Protein AF-A0A075FV47-F1 (afdb_monomer_lite)

Sequence (126 aa):
MFSGGSEDKARGKTQAVLLDETRKVLDSSRELVNVFKAVIDNDEKKVNNSIKKIGEAEDEVEGYRRALTRELAEVGSLLMNREDLLKTAYEIEEIAGYTSGVAFRISIVDNKSLKKPAIKKNLKNY

Organism: NCBI:txid1455909

InterPro domains:
  IPR002727 Protein of unknown function DUF47 [PTHR36536] (17-126)
  IPR018445 Putative phosphate transport regulator [PF01865] (17-110)
  IPR038078 PhoU-like domain superfamily [G3DSA:1.20.58.220] (13-126)

Structure (mmCIF, N/CA/C/O backbone):
data_AF-A0A075FV47-F1
#
_entry.id   AF-A0A075FV47-F1
#
loop_
_atom_site.group_PDB
_atom_site.id
_atom_site.type_symbol
_atom_site.label_atom_id
_atom_site.label_alt_id
_atom_site.label_comp_id
_atom_site.label_asym_id
_atom_site.label_entity_id
_atom_site.label_seq_id
_atom_site.pdbx_PDB_ins_code
_atom_site.Cartn_x
_atom_site.Cartn_y
_atom_site.Cartn_z
_atom_site.occupancy
_atom_site.B_iso_or_equiv
_atom_site.auth_seq_id
_atom_site.auth_comp_id
_atom_site.auth_asym_id
_atom_site.auth_atom_id
_atom_site.pdbx_PDB_model_num
ATOM 1 N N . MET A 1 1 ? 18.295 -3.129 -36.524 1.00 47.75 1 MET A N 1
ATOM 2 C CA . MET A 1 1 ? 17.081 -3.514 -35.774 1.00 47.75 1 MET A CA 1
ATOM 3 C C . MET A 1 1 ? 17.519 -4.428 -34.637 1.00 47.75 1 MET A C 1
ATOM 5 O O . MET A 1 1 ? 17.827 -5.581 -34.887 1.00 47.75 1 MET A O 1
ATOM 9 N N . PHE A 1 2 ? 17.686 -3.873 -33.433 1.00 49.81 2 PHE A N 1
ATOM 10 C CA . PHE A 1 2 ? 18.153 -4.579 -32.223 1.00 49.81 2 PHE A CA 1
ATOM 11 C C . PHE A 1 2 ? 17.401 -4.054 -30.977 1.00 49.81 2 PHE A C 1
ATOM 13 O O . PHE A 1 2 ? 17.942 -4.009 -29.879 1.00 49.81 2 PHE A O 1
ATOM 20 N N . SER A 1 3 ? 16.170 -3.560 -31.164 1.00 57.09 3 SER A N 1
ATOM 21 C CA . SER A 1 3 ? 15.397 -2.852 -30.131 1.00 57.09 3 SER A CA 1
ATOM 22 C C . SER A 1 3 ? 14.413 -3.740 -29.364 1.00 57.09 3 SER A C 1
ATOM 24 O O . SER A 1 3 ? 14.138 -3.435 -28.210 1.00 57.09 3 SER A O 1
ATOM 26 N N . GLY A 1 4 ? 13.941 -4.852 -29.946 1.00 61.06 4 GLY A N 1
ATOM 27 C CA . GLY A 1 4 ? 12.907 -5.699 -29.326 1.00 61.06 4 GLY A CA 1
ATOM 28 C C . GLY A 1 4 ? 13.309 -6.254 -27.954 1.00 61.06 4 GLY A C 1
ATOM 29 O O . GLY A 1 4 ? 12.595 -6.065 -26.980 1.00 61.06 4 GLY A O 1
ATOM 30 N N . GLY A 1 5 ? 14.514 -6.823 -27.830 1.00 72.94 5 GLY A N 1
ATOM 31 C CA . GLY A 1 5 ? 14.968 -7.403 -26.557 1.00 72.94 5 GLY A CA 1
ATOM 32 C C . GLY A 1 5 ? 15.210 -6.381 -25.435 1.00 72.94 5 GLY A C 1
ATOM 33 O O . GLY A 1 5 ? 15.070 -6.711 -24.258 1.00 72.94 5 GLY A O 1
ATOM 34 N N . SER A 1 6 ? 15.562 -5.138 -25.778 1.00 79.75 6 SER A N 1
ATOM 35 C CA . SER A 1 6 ? 15.770 -4.066 -24.794 1.00 79.75 6 SER A CA 1
ATOM 36 C C . SER A 1 6 ? 14.445 -3.479 -24.310 1.00 79.75 6 SER A C 1
ATOM 38 O O . SER A 1 6 ? 14.301 -3.196 -23.122 1.00 79.75 6 SER A O 1
ATOM 40 N N . GLU A 1 7 ? 13.473 -3.338 -25.212 1.00 81.50 7 GLU A N 1
ATOM 41 C CA . GLU A 1 7 ? 12.120 -2.893 -24.878 1.00 81.50 7 GLU A CA 1
ATOM 42 C C . GLU A 1 7 ? 11.376 -3.938 -24.034 1.00 81.50 7 GLU A C 1
ATOM 44 O O . GLU A 1 7 ? 10.836 -3.595 -22.982 1.00 81.50 7 GLU A O 1
ATOM 49 N N . ASP A 1 8 ? 11.416 -5.217 -24.421 1.00 85.69 8 ASP A N 1
ATOM 50 C CA . ASP A 1 8 ? 10.765 -6.307 -23.679 1.00 85.69 8 ASP A CA 1
ATOM 51 C C . ASP A 1 8 ? 11.299 -6.421 -22.248 1.00 85.69 8 ASP A C 1
ATOM 53 O O . ASP A 1 8 ? 10.547 -6.614 -21.290 1.00 85.69 8 ASP A O 1
ATOM 57 N N . LYS A 1 9 ? 12.612 -6.232 -22.076 1.00 86.06 9 LYS A N 1
ATOM 58 C CA . LYS A 1 9 ? 13.241 -6.224 -20.755 1.00 86.06 9 LYS A CA 1
ATOM 59 C C . LYS A 1 9 ? 12.764 -5.049 -19.901 1.00 86.06 9 LYS A C 1
ATOM 61 O O . LYS A 1 9 ? 12.515 -5.237 -18.712 1.00 86.06 9 LYS A O 1
ATOM 66 N N . ALA A 1 10 ? 12.640 -3.857 -20.484 1.00 86.06 10 ALA A N 1
ATOM 67 C CA . ALA A 1 10 ? 12.147 -2.680 -19.774 1.00 86.06 10 ALA A CA 1
ATOM 68 C C . ALA A 1 10 ? 10.661 -2.824 -19.397 1.00 86.06 10 ALA A C 1
ATOM 70 O O . ALA A 1 10 ? 10.276 -2.517 -18.268 1.00 86.06 10 ALA A O 1
ATOM 71 N N . ARG A 1 11 ? 9.840 -3.377 -20.302 1.00 87.88 11 ARG A N 1
ATOM 72 C CA . ARG A 1 11 ? 8.435 -3.727 -20.035 1.00 87.88 11 ARG A CA 1
ATOM 73 C C . ARG A 1 11 ? 8.315 -4.713 -18.876 1.00 87.88 11 ARG A C 1
ATOM 75 O O . ARG A 1 1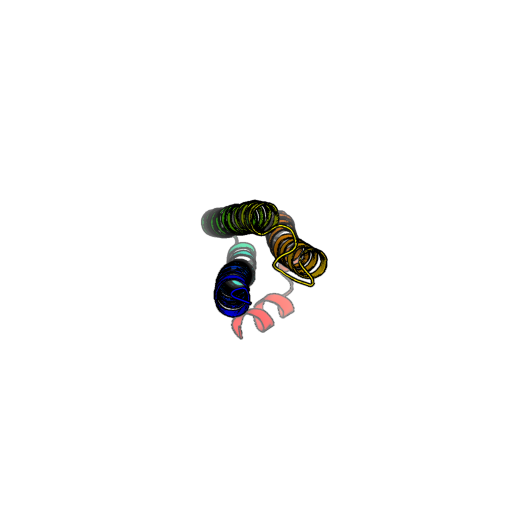1 ? 7.556 -4.462 -17.946 1.00 87.88 11 ARG A O 1
ATOM 82 N N . GLY A 1 12 ? 9.094 -5.797 -18.899 1.00 89.75 12 GLY A N 1
ATOM 83 C CA . GLY A 1 12 ? 9.065 -6.820 -17.852 1.00 89.75 12 GLY A CA 1
ATOM 84 C C . GLY A 1 12 ? 9.447 -6.280 -16.473 1.00 89.75 12 GLY A C 1
ATOM 85 O O . GLY A 1 12 ? 8.791 -6.599 -15.484 1.00 89.75 12 GLY A O 1
ATOM 86 N N . LYS A 1 13 ? 10.464 -5.414 -16.402 1.00 89.00 13 LYS A N 1
ATOM 87 C CA . LYS A 1 13 ? 10.843 -4.746 -15.150 1.00 89.00 13 LYS A CA 1
ATOM 88 C C . LYS A 1 13 ? 9.768 -3.786 -14.648 1.00 89.00 13 LYS A C 1
ATOM 90 O O . LYS A 1 13 ? 9.371 -3.893 -13.494 1.00 89.00 13 LYS A O 1
ATOM 95 N N . THR A 1 14 ? 9.244 -2.923 -15.521 1.00 91.12 14 THR A N 1
ATOM 96 C CA . THR A 1 14 ? 8.155 -1.995 -15.172 1.00 91.12 14 THR A CA 1
ATOM 97 C C . THR A 1 14 ? 6.945 -2.752 -14.621 1.00 91.12 14 THR A C 1
ATOM 99 O O . THR A 1 14 ? 6.402 -2.398 -13.578 1.00 91.12 14 THR A O 1
ATOM 102 N N . GLN A 1 15 ? 6.553 -3.842 -15.284 1.00 91.19 15 GLN A N 1
ATOM 103 C CA . GLN A 1 15 ? 5.448 -4.683 -14.837 1.00 91.19 15 GLN A CA 1
ATOM 104 C C . GLN A 1 15 ? 5.723 -5.334 -13.476 1.00 91.19 15 GLN A C 1
ATOM 106 O O . GLN A 1 15 ? 4.811 -5.432 -12.658 1.00 91.19 15 GLN A O 1
ATOM 111 N N . ALA A 1 16 ? 6.959 -5.772 -13.221 1.00 93.12 16 ALA A N 1
ATOM 112 C CA . ALA A 1 16 ? 7.336 -6.330 -11.927 1.00 93.12 16 ALA A CA 1
ATOM 113 C C . ALA A 1 16 ? 7.205 -5.290 -10.803 1.00 93.12 16 ALA A C 1
ATOM 115 O O . ALA A 1 16 ? 6.623 -5.601 -9.768 1.00 93.12 16 ALA A O 1
ATOM 116 N N . VAL A 1 17 ? 7.654 -4.051 -11.033 1.00 93.88 17 VAL A N 1
ATOM 117 C CA . VAL A 1 17 ? 7.538 -2.964 -10.045 1.00 93.88 17 VAL A CA 1
ATOM 118 C C . VAL A 1 17 ? 6.072 -2.636 -9.748 1.00 93.88 17 VAL A C 1
ATOM 120 O O . VAL A 1 17 ? 5.679 -2.629 -8.586 1.00 93.88 17 VAL A O 1
ATOM 123 N N . LEU A 1 18 ? 5.234 -2.467 -10.779 1.00 94.75 18 LEU A N 1
ATOM 124 C CA . LEU A 1 18 ? 3.794 -2.212 -10.605 1.00 94.75 18 LEU A CA 1
ATOM 125 C C . LEU A 1 18 ? 3.079 -3.350 -9.855 1.00 94.75 18 LEU A C 1
ATOM 127 O O . LEU A 1 18 ? 2.159 -3.119 -9.067 1.00 94.75 18 LEU A O 1
ATOM 131 N N . LEU A 1 19 ? 3.492 -4.597 -10.096 1.00 95.31 19 LEU A N 1
ATOM 132 C CA . LEU A 1 19 ? 2.951 -5.757 -9.393 1.00 95.31 19 LEU A CA 1
ATOM 133 C C . LEU A 1 19 ? 3.331 -5.744 -7.909 1.00 95.31 19 LEU A C 1
ATOM 135 O O . LEU A 1 19 ? 2.488 -6.056 -7.066 1.00 95.31 19 LEU A O 1
ATOM 139 N N . ASP A 1 20 ? 4.574 -5.397 -7.589 1.00 95.44 20 ASP A N 1
ATOM 140 C CA . ASP A 1 20 ? 5.042 -5.317 -6.208 1.00 95.44 20 ASP A CA 1
ATOM 141 C C . ASP A 1 20 ? 4.386 -4.146 -5.456 1.00 95.44 20 ASP A C 1
ATOM 143 O O . ASP A 1 20 ? 3.928 -4.345 -4.328 1.00 95.44 20 ASP A O 1
ATOM 147 N N . GLU A 1 21 ? 4.194 -2.989 -6.105 1.00 95.88 21 GLU A N 1
ATOM 148 C CA . GLU A 1 21 ? 3.366 -1.887 -5.584 1.00 95.88 21 GLU A CA 1
ATOM 149 C C . GLU A 1 21 ? 1.952 -2.363 -5.248 1.00 95.88 21 GLU A C 1
ATOM 151 O O . GLU A 1 21 ? 1.487 -2.227 -4.115 1.00 95.88 21 GLU A O 1
ATOM 156 N N . THR A 1 22 ? 1.283 -2.998 -6.213 1.00 96.94 22 THR A N 1
ATOM 157 C CA . THR A 1 22 ? -0.099 -3.472 -6.049 1.00 96.94 22 THR A CA 1
ATOM 158 C C . THR A 1 22 ? -0.219 -4.481 -4.905 1.00 96.94 22 THR A C 1
ATOM 160 O O . THR A 1 22 ? -1.174 -4.443 -4.126 1.00 96.94 22 THR A O 1
ATOM 163 N N . ARG A 1 23 ? 0.750 -5.396 -4.769 1.00 97.25 23 ARG A N 1
ATOM 164 C CA . ARG A 1 23 ? 0.785 -6.368 -3.664 1.00 97.25 23 ARG A CA 1
ATOM 165 C C . ARG A 1 23 ? 0.929 -5.678 -2.317 1.00 97.25 23 ARG A C 1
ATOM 167 O O . ARG A 1 23 ? 0.207 -6.028 -1.386 1.00 97.25 23 ARG A O 1
ATOM 174 N N . LYS A 1 24 ? 1.811 -4.684 -2.222 1.00 97.00 24 LYS A N 1
ATOM 175 C CA . LYS A 1 24 ? 2.018 -3.946 -0.977 1.00 97.00 24 LYS A CA 1
ATOM 176 C C . LYS A 1 24 ? 0.770 -3.156 -0.573 1.00 97.00 24 LYS A C 1
ATOM 178 O O . LYS A 1 24 ? 0.378 -3.200 0.592 1.00 97.00 24 LYS A O 1
ATOM 183 N N . VAL A 1 25 ? 0.089 -2.533 -1.536 1.00 97.44 25 VAL A N 1
ATOM 184 C CA . VAL A 1 25 ? -1.213 -1.878 -1.321 1.00 97.44 25 VAL A CA 1
ATOM 185 C C . VAL A 1 25 ? -2.283 -2.862 -0.849 1.00 97.44 25 VAL A C 1
ATOM 187 O O . VAL A 1 25 ? -3.081 -2.549 0.035 1.00 97.44 25 VAL A O 1
ATOM 190 N N . LEU A 1 26 ? -2.316 -4.075 -1.403 1.00 96.44 26 LEU A N 1
ATOM 191 C CA . LEU A 1 26 ? -3.247 -5.106 -0.949 1.00 96.44 26 LEU A CA 1
ATOM 192 C C . LEU A 1 26 ? -2.972 -5.520 0.505 1.00 96.44 26 LEU A C 1
ATOM 194 O O . LEU A 1 26 ? -3.913 -5.723 1.275 1.00 96.44 26 LEU A O 1
ATOM 198 N N . ASP A 1 27 ? -1.704 -5.638 0.888 1.00 93.56 27 ASP A N 1
ATOM 199 C CA . ASP A 1 27 ? -1.318 -5.994 2.252 1.00 93.56 27 ASP A CA 1
ATOM 200 C C . ASP A 1 27 ? -1.679 -4.888 3.255 1.00 93.56 27 ASP A C 1
ATOM 202 O O . ASP A 1 27 ? -2.256 -5.186 4.306 1.00 93.56 27 ASP A O 1
ATOM 206 N N . SER A 1 28 ? -1.454 -3.615 2.912 1.00 95.56 28 SER A N 1
ATOM 207 C CA . SER A 1 28 ? -1.886 -2.484 3.747 1.00 95.56 28 SER A CA 1
ATOM 208 C C . SER A 1 28 ? -3.414 -2.413 3.860 1.00 95.56 28 SER A C 1
ATOM 210 O O . SER A 1 28 ? -3.958 -2.255 4.957 1.00 95.56 28 SER A O 1
ATOM 212 N N . 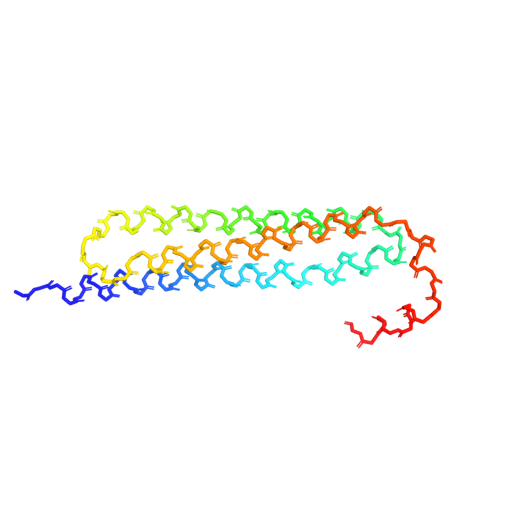SER A 1 29 ? -4.125 -2.641 2.753 1.00 95.25 29 SER A N 1
ATOM 213 C CA . SER A 1 29 ? -5.591 -2.690 2.717 1.00 95.25 29 SER A CA 1
ATOM 214 C C . SER A 1 29 ? -6.154 -3.796 3.611 1.00 95.25 29 SER A C 1
ATOM 216 O O . SER A 1 29 ? -7.175 -3.605 4.271 1.00 95.25 29 SER A O 1
ATOM 218 N N . ARG A 1 30 ? -5.492 -4.958 3.682 1.00 94.88 30 ARG A N 1
ATOM 219 C CA . ARG A 1 30 ? -5.886 -6.056 4.583 1.00 94.88 30 ARG A CA 1
ATOM 220 C C . ARG A 1 30 ? -5.677 -5.702 6.053 1.00 94.88 30 ARG A C 1
ATOM 222 O O . ARG A 1 30 ? -6.499 -6.081 6.887 1.00 94.88 30 ARG A O 1
ATOM 229 N N . GLU A 1 31 ? -4.626 -4.952 6.376 1.00 96.44 31 GLU A N 1
ATOM 230 C CA . GLU A 1 31 ? -4.338 -4.529 7.750 1.00 96.44 31 GLU A CA 1
ATOM 231 C C . GLU A 1 31 ? -5.405 -3.563 8.303 1.00 96.44 31 GLU A C 1
ATOM 233 O O . GLU A 1 31 ? -5.609 -3.516 9.518 1.00 96.44 31 GLU A O 1
ATOM 238 N N . LEU A 1 32 ? -6.188 -2.881 7.451 1.00 95.12 32 LEU A N 1
ATOM 239 C CA . LEU A 1 32 ? -7.348 -2.093 7.901 1.00 95.12 32 LEU A CA 1
ATOM 240 C C . LEU A 1 32 ? -8.329 -2.913 8.741 1.00 95.12 32 LEU A C 1
ATOM 242 O O . LEU A 1 32 ? -8.866 -2.406 9.726 1.00 95.12 32 LEU A O 1
ATOM 246 N N . VAL A 1 33 ? -8.541 -4.189 8.403 1.00 93.00 33 VAL A N 1
ATOM 247 C CA . VAL A 1 33 ? -9.415 -5.083 9.182 1.00 93.00 33 VAL A CA 1
ATOM 248 C C . VAL A 1 33 ? -8.914 -5.204 10.624 1.00 93.00 33 VAL A C 1
ATOM 250 O O . VAL A 1 33 ? -9.717 -5.213 11.560 1.00 93.00 33 VAL A O 1
ATOM 253 N N . ASN A 1 34 ? -7.593 -5.232 10.820 1.00 94.50 34 ASN A N 1
ATOM 254 C CA . ASN A 1 34 ? -6.977 -5.291 12.143 1.00 94.50 34 ASN A CA 1
ATOM 255 C C . ASN A 1 34 ? -7.141 -3.969 12.902 1.00 94.50 34 ASN A C 1
ATOM 257 O O . ASN A 1 34 ? -7.453 -4.007 14.092 1.00 94.50 34 ASN A O 1
ATOM 261 N N . VAL A 1 35 ? -7.047 -2.820 12.219 1.00 94.00 35 VAL A N 1
ATOM 262 C CA . VAL A 1 35 ? -7.357 -1.504 12.812 1.00 94.00 35 VAL A CA 1
ATOM 263 C C . VAL A 1 35 ? -8.796 -1.479 13.326 1.00 94.00 35 VAL A C 1
ATOM 265 O O . VAL A 1 35 ? -9.029 -1.168 14.493 1.00 94.00 35 VAL A O 1
ATOM 268 N N . PHE A 1 36 ? -9.766 -1.873 12.495 1.00 90.88 36 PHE A N 1
ATOM 269 C CA . PHE A 1 36 ? -11.178 -1.913 12.886 1.00 90.88 36 PHE A CA 1
ATOM 270 C C . PHE A 1 36 ? -11.428 -2.825 14.093 1.00 90.88 36 PHE A C 1
ATOM 272 O O . PHE A 1 36 ? -12.097 -2.414 15.046 1.00 90.88 36 PHE A O 1
ATOM 279 N N . LYS A 1 37 ? -10.889 -4.053 14.075 1.00 90.31 37 LYS A N 1
ATOM 280 C CA . LYS A 1 37 ? -11.025 -5.012 15.185 1.00 90.31 37 LYS A CA 1
ATOM 281 C C . LYS A 1 37 ? -10.424 -4.443 16.476 1.00 90.31 37 LYS A C 1
ATOM 283 O O . LYS A 1 37 ? -11.096 -4.426 17.505 1.00 90.31 37 LYS A O 1
ATOM 288 N N . ALA A 1 38 ? -9.212 -3.892 16.402 1.00 91.44 38 ALA A N 1
ATOM 289 C CA . ALA A 1 38 ? -8.523 -3.307 17.549 1.00 91.44 38 ALA A CA 1
ATOM 290 C C . ALA A 1 38 ? -9.266 -2.096 18.138 1.00 91.44 38 ALA A C 1
ATOM 292 O O . ALA A 1 38 ? -9.377 -1.986 19.361 1.00 91.44 38 ALA A O 1
ATOM 293 N N . VAL A 1 39 ? -9.840 -1.229 17.294 1.00 89.75 39 VAL A N 1
ATOM 294 C CA . VAL A 1 39 ? -10.670 -0.108 17.759 1.00 89.75 39 VAL A CA 1
ATOM 295 C C . VAL A 1 39 ? -11.892 -0.623 18.516 1.00 89.75 39 VAL A C 1
ATOM 297 O O . VAL A 1 39 ? -12.136 -0.180 19.632 1.00 89.75 39 VAL A O 1
ATOM 300 N N . ILE A 1 40 ? -12.633 -1.599 17.990 1.00 87.56 40 ILE A N 1
ATOM 301 C CA . ILE A 1 40 ? -13.836 -2.142 18.657 1.00 87.56 40 ILE A CA 1
ATOM 302 C C . ILE A 1 40 ? -13.514 -2.783 20.012 1.00 87.56 40 ILE A C 1
ATOM 304 O O . ILE A 1 40 ? -14.311 -2.693 20.959 1.00 87.56 40 ILE A O 1
ATOM 308 N N . ASP A 1 41 ? -12.343 -3.404 20.105 1.00 88.25 41 ASP A N 1
ATOM 309 C CA . ASP A 1 41 ? -11.837 -4.036 21.319 1.00 88.25 41 ASP A CA 1
ATOM 310 C C . ASP A 1 41 ? -11.215 -3.033 22.308 1.00 88.25 41 ASP A C 1
ATOM 312 O O . ASP A 1 41 ? -10.899 -3.413 23.431 1.00 88.25 41 ASP A O 1
ATOM 316 N N . ASN A 1 42 ? -11.131 -1.743 21.949 1.00 87.69 42 ASN A N 1
ATOM 317 C CA . ASN A 1 42 ? -10.469 -0.685 22.731 1.00 87.69 42 ASN A CA 1
ATOM 318 C C . ASN A 1 42 ? -8.983 -1.011 23.016 1.00 87.69 42 ASN A C 1
ATOM 320 O O . ASN A 1 42 ? -8.458 -0.680 24.077 1.00 87.69 42 ASN A O 1
ATOM 324 N N . ASP A 1 43 ? -8.303 -1.671 22.074 1.00 91.75 43 ASP A N 1
ATOM 325 C CA . ASP A 1 43 ? -6.896 -2.069 22.193 1.00 91.75 43 ASP A CA 1
ATOM 326 C C . ASP A 1 43 ? -5.984 -1.055 21.484 1.00 91.75 43 ASP A C 1
ATOM 328 O O . ASP A 1 43 ? -5.560 -1.249 20.342 1.00 91.75 43 ASP A O 1
ATOM 332 N N . GLU A 1 44 ? -5.680 0.052 22.168 1.00 90.69 44 GLU A N 1
ATOM 333 C CA . GLU A 1 44 ? -4.872 1.158 21.622 1.00 90.69 44 GLU A CA 1
ATOM 334 C C . GLU A 1 44 ? -3.487 0.711 21.132 1.00 90.69 44 GLU A C 1
ATOM 336 O O . GLU A 1 44 ? -2.975 1.219 20.133 1.00 90.69 44 GLU A O 1
ATOM 341 N N . LYS A 1 45 ? -2.874 -0.278 21.797 1.00 95.06 45 LYS A N 1
ATOM 342 C CA . LYS A 1 45 ? -1.566 -0.806 21.386 1.00 95.06 45 LYS A CA 1
ATOM 343 C C . LYS A 1 45 ? -1.658 -1.492 20.029 1.00 95.06 45 LYS A C 1
ATOM 345 O O . LYS A 1 45 ? -0.805 -1.256 19.174 1.00 95.06 45 LYS A O 1
ATOM 350 N N . LYS A 1 46 ? -2.682 -2.324 19.813 1.00 94.94 46 LYS A N 1
ATOM 351 C CA . LYS A 1 46 ? -2.900 -2.960 18.506 1.00 94.94 46 LYS A CA 1
ATOM 352 C C . LYS A 1 46 ? -3.261 -1.945 17.430 1.00 94.94 46 LYS A C 1
ATOM 354 O O . LYS A 1 46 ? -2.731 -2.063 16.333 1.00 94.94 46 LYS A O 1
ATOM 359 N N . VAL A 1 47 ? -4.074 -0.936 17.750 1.00 94.31 47 VAL A N 1
ATOM 360 C CA . VAL A 1 47 ? -4.387 0.158 16.814 1.00 94.31 47 VAL A CA 1
ATOM 361 C C . VAL A 1 47 ? -3.106 0.839 16.330 1.00 94.31 47 VAL A C 1
ATOM 363 O O . VAL A 1 47 ? -2.877 0.919 15.124 1.00 94.3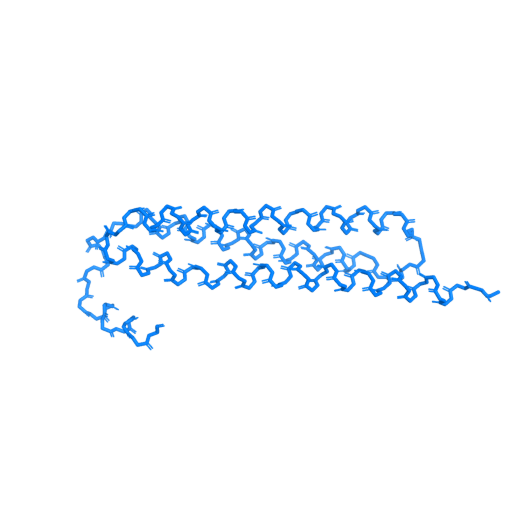1 47 VAL A O 1
ATOM 366 N N . ASN A 1 48 ? -2.235 1.254 17.253 1.00 95.00 48 ASN A N 1
ATOM 367 C CA . ASN A 1 48 ? -0.976 1.920 16.911 1.00 95.00 48 ASN A CA 1
ATOM 368 C C . ASN A 1 48 ? -0.038 1.013 16.101 1.00 95.00 48 ASN A C 1
ATOM 370 O O . ASN A 1 48 ? 0.578 1.467 15.140 1.00 95.00 48 ASN A O 1
ATOM 374 N N . ASN A 1 49 ? 0.039 -0.276 16.446 1.00 96.94 49 ASN A N 1
ATOM 375 C CA . ASN A 1 49 ? 0.844 -1.239 15.694 1.00 96.94 49 ASN A CA 1
ATOM 376 C C . ASN A 1 49 ? 0.327 -1.436 14.261 1.00 96.94 49 ASN A C 1
ATOM 378 O O . ASN A 1 49 ? 1.130 -1.480 13.332 1.00 96.94 49 ASN A O 1
ATOM 382 N N . SER A 1 50 ? -0.989 -1.547 14.068 1.00 97.12 50 SER A N 1
ATOM 383 C CA . SER A 1 50 ? -1.585 -1.707 12.738 1.00 97.12 50 SER A CA 1
ATOM 384 C C . SER A 1 50 ? -1.445 -0.442 11.890 1.00 97.12 50 SER A C 1
ATOM 386 O O . SER A 1 50 ? -1.081 -0.542 10.723 1.00 97.12 50 SER A O 1
ATOM 388 N N . ILE A 1 51 ? -1.634 0.749 12.472 1.00 96.50 51 ILE A N 1
ATOM 389 C CA . ILE A 1 51 ? -1.377 2.020 11.772 1.00 96.50 51 ILE A CA 1
ATOM 390 C C . ILE A 1 51 ? 0.083 2.121 11.343 1.00 96.50 51 ILE A C 1
ATOM 392 O O . ILE A 1 51 ? 0.353 2.493 10.206 1.00 96.50 51 ILE A O 1
ATOM 396 N N . LYS A 1 52 ? 1.022 1.752 12.221 1.00 96.88 52 LYS A N 1
ATOM 397 C CA . LYS A 1 52 ? 2.447 1.767 11.889 1.00 96.88 52 LYS A CA 1
ATOM 398 C C . LYS A 1 52 ? 2.757 0.869 10.688 1.00 96.88 52 LYS A C 1
ATOM 400 O O . LYS A 1 52 ? 3.430 1.320 9.774 1.00 96.88 52 LYS A O 1
ATOM 405 N N . LYS A 1 53 ? 2.229 -0.359 10.658 1.00 97.06 53 LYS A N 1
ATOM 406 C CA . LYS A 1 53 ? 2.408 -1.273 9.515 1.00 97.06 53 LYS A CA 1
ATOM 407 C C . LYS A 1 53 ? 1.839 -0.712 8.213 1.00 97.06 53 LYS A C 1
ATOM 409 O O . LYS A 1 53 ? 2.427 -0.909 7.158 1.00 97.06 53 LYS A O 1
ATOM 414 N N . ILE A 1 54 ? 0.682 -0.052 8.284 1.00 97.94 54 ILE A N 1
ATOM 415 C CA . ILE A 1 54 ? 0.065 0.584 7.115 1.00 97.94 54 ILE A CA 1
ATOM 416 C C . ILE A 1 54 ? 0.947 1.733 6.610 1.00 97.94 54 ILE A C 1
ATOM 418 O O . ILE A 1 54 ? 1.193 1.799 5.412 1.00 97.94 54 ILE A O 1
ATOM 422 N N . GLY A 1 55 ? 1.481 2.565 7.511 1.00 96.81 55 GLY A N 1
ATOM 423 C CA . GLY A 1 55 ? 2.424 3.629 7.152 1.00 96.81 55 GLY A CA 1
ATOM 424 C C . GLY A 1 55 ? 3.727 3.097 6.547 1.00 96.81 55 GLY A C 1
ATOM 425 O O . GLY A 1 55 ? 4.155 3.579 5.509 1.00 96.81 55 GLY A O 1
ATOM 426 N N . GLU A 1 56 ? 4.314 2.042 7.122 1.00 97.06 56 GLU A N 1
ATOM 427 C CA . GLU A 1 56 ? 5.500 1.381 6.548 1.00 97.06 56 GLU A CA 1
ATOM 428 C C . GLU A 1 56 ? 5.219 0.841 5.135 1.00 97.06 56 GLU A C 1
ATOM 430 O O . GLU A 1 56 ? 6.057 0.951 4.243 1.00 97.06 56 GLU A O 1
ATOM 435 N N . ALA A 1 57 ? 4.023 0.291 4.904 1.00 96.88 57 ALA A N 1
ATOM 436 C CA . ALA A 1 57 ? 3.624 -0.174 3.583 1.00 96.88 57 ALA A CA 1
ATOM 437 C C . ALA A 1 57 ? 3.413 0.975 2.581 1.00 96.88 57 ALA A C 1
ATOM 439 O O . ALA A 1 57 ? 3.762 0.819 1.413 1.00 96.88 57 ALA A O 1
ATOM 440 N N . GLU A 1 58 ? 2.869 2.113 3.016 1.00 96.94 58 GLU A N 1
ATOM 441 C CA . GLU A 1 58 ? 2.754 3.329 2.200 1.00 96.94 58 GLU A CA 1
ATOM 442 C C . GLU A 1 58 ? 4.135 3.869 1.799 1.00 96.94 58 GLU A C 1
ATOM 444 O O . GLU A 1 58 ? 4.361 4.125 0.616 1.00 96.94 58 GLU A O 1
ATOM 449 N N . ASP A 1 59 ? 5.084 3.936 2.739 1.00 97.00 59 ASP A N 1
ATOM 450 C CA . ASP A 1 59 ? 6.469 4.349 2.470 1.00 97.00 59 ASP A CA 1
ATOM 451 C C . ASP A 1 59 ? 7.148 3.430 1.434 1.00 97.00 59 ASP A C 1
ATOM 453 O O . ASP A 1 59 ? 7.887 3.887 0.554 1.00 97.00 59 ASP A O 1
ATOM 457 N N . GLU A 1 60 ? 6.896 2.118 1.506 1.00 97.19 60 GLU A N 1
ATOM 458 C CA . GLU A 1 60 ? 7.397 1.153 0.520 1.00 97.19 60 GLU A CA 1
ATOM 459 C C . GLU A 1 60 ? 6.779 1.366 -0.872 1.00 97.19 60 GLU A C 1
ATOM 461 O O . GLU A 1 60 ? 7.507 1.329 -1.868 1.00 97.19 60 GLU A O 1
ATOM 466 N N . VAL A 1 61 ? 5.469 1.632 -0.954 1.00 97.56 61 VAL A N 1
ATOM 467 C CA . VAL A 1 61 ? 4.778 1.952 -2.219 1.00 97.56 61 VAL A CA 1
ATOM 468 C C . VAL A 1 61 ? 5.340 3.228 -2.839 1.00 97.56 61 VAL A C 1
ATOM 470 O O . VAL A 1 61 ? 5.680 3.232 -4.024 1.00 97.56 61 VAL A O 1
ATOM 473 N N . GLU A 1 62 ? 5.547 4.280 -2.043 1.00 96.31 62 GLU A N 1
ATOM 474 C CA . GLU A 1 62 ? 6.222 5.491 -2.513 1.00 96.31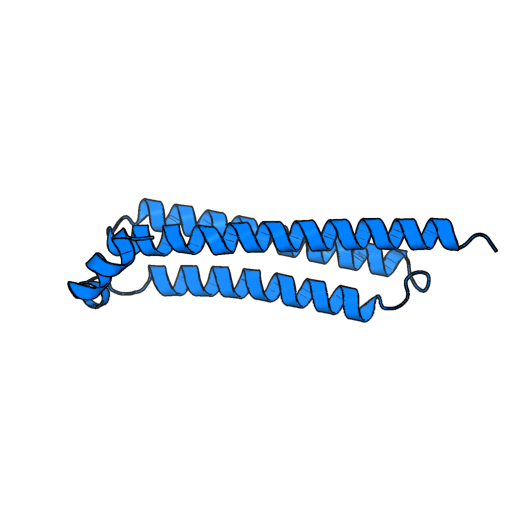 62 GLU A CA 1
ATOM 475 C C . GLU A 1 62 ? 7.645 5.175 -3.023 1.00 96.31 62 GLU A C 1
ATOM 477 O O . GLU A 1 62 ? 8.102 5.714 -4.041 1.00 96.31 62 GLU A O 1
ATOM 482 N N . GLY A 1 63 ? 8.358 4.277 -2.338 1.00 96.44 63 GLY A N 1
ATOM 483 C CA . GLY A 1 63 ? 9.678 3.795 -2.736 1.00 96.44 63 GLY A CA 1
ATOM 484 C C . GLY A 1 63 ? 9.691 3.161 -4.130 1.00 96.44 63 GLY A C 1
ATOM 485 O O . GLY A 1 63 ? 10.541 3.519 -4.958 1.00 96.44 63 GLY A O 1
ATOM 486 N N . TYR A 1 64 ? 8.743 2.267 -4.410 1.00 95.94 64 TYR A N 1
ATOM 487 C CA . TYR A 1 64 ? 8.578 1.657 -5.729 1.00 95.94 64 TYR A CA 1
ATOM 488 C C . TYR A 1 64 ? 8.210 2.690 -6.799 1.00 95.94 64 TYR A C 1
ATOM 490 O O . TYR A 1 64 ? 8.875 2.740 -7.837 1.00 95.94 64 TYR A O 1
ATOM 498 N N . ARG A 1 65 ? 7.284 3.610 -6.503 1.00 95.25 65 ARG A N 1
ATOM 499 C CA . ARG A 1 65 ? 6.850 4.665 -7.434 1.00 95.25 65 ARG A CA 1
ATOM 500 C C . ARG A 1 65 ? 8.016 5.567 -7.839 1.00 95.25 65 ARG A C 1
ATOM 502 O O . ARG A 1 65 ? 8.204 5.899 -9.017 1.00 95.25 65 ARG A O 1
ATOM 509 N N . AR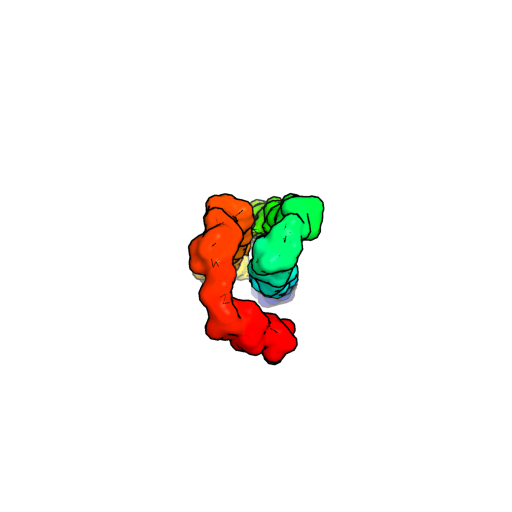G A 1 66 ? 8.887 5.913 -6.882 1.00 95.25 66 ARG A N 1
ATOM 510 C CA . ARG A 1 66 ? 10.144 6.645 -7.138 1.00 95.25 66 ARG A CA 1
ATOM 511 C C . ARG A 1 66 ? 11.137 5.826 -7.969 1.00 95.25 66 ARG A C 1
ATOM 513 O O . ARG A 1 66 ? 11.846 6.400 -8.797 1.00 95.25 66 ARG A O 1
ATOM 520 N N . ALA A 1 67 ? 11.227 4.515 -7.747 1.00 92.00 67 ALA A N 1
ATOM 521 C CA . ALA A 1 67 ? 12.082 3.631 -8.537 1.00 92.00 67 ALA A CA 1
ATOM 522 C C . ALA A 1 67 ? 11.595 3.529 -9.989 1.00 92.00 67 ALA A C 1
ATOM 524 O O . ALA A 1 67 ? 12.397 3.733 -10.901 1.00 92.00 67 ALA A O 1
ATOM 525 N N . LEU A 1 68 ? 10.290 3.341 -10.198 1.00 92.50 68 LEU A N 1
ATOM 526 C CA . LEU A 1 68 ? 9.681 3.303 -11.522 1.00 92.50 68 LEU A CA 1
ATOM 527 C C . LEU A 1 68 ? 9.870 4.624 -12.273 1.00 92.50 68 LEU A C 1
ATOM 529 O O . LEU A 1 68 ? 10.224 4.624 -13.449 1.00 92.50 68 LEU A O 1
ATOM 533 N N . THR A 1 69 ? 9.705 5.759 -11.588 1.00 92.25 69 THR A N 1
ATOM 534 C CA . THR A 1 69 ? 9.928 7.086 -12.187 1.00 92.25 69 THR A CA 1
ATOM 535 C C . THR A 1 69 ? 11.348 7.231 -12.736 1.00 92.25 69 THR A C 1
ATOM 537 O O . THR A 1 69 ? 11.535 7.742 -13.841 1.00 92.25 69 THR A O 1
ATOM 540 N N . ARG A 1 70 ? 12.356 6.754 -11.992 1.00 90.81 70 ARG A N 1
ATOM 541 C CA . ARG A 1 70 ? 13.753 6.762 -12.454 1.00 90.81 70 ARG A CA 1
ATOM 542 C C . ARG A 1 70 ? 13.961 5.822 -13.636 1.00 90.81 70 ARG A C 1
ATOM 544 O O . ARG A 1 70 ? 14.556 6.231 -14.626 1.00 90.81 70 ARG A O 1
ATOM 551 N N . GLU A 1 71 ? 13.431 4.604 -13.564 1.00 86.88 71 GLU A N 1
ATOM 552 C CA . GLU A 1 71 ? 13.560 3.626 -14.647 1.00 86.88 71 GLU A CA 1
ATOM 553 C C . GLU A 1 71 ? 12.937 4.139 -15.955 1.00 86.88 71 GLU A C 1
ATOM 555 O O . GLU A 1 71 ? 13.573 4.108 -17.008 1.00 86.88 71 GLU A O 1
ATOM 560 N N . LEU A 1 72 ? 11.727 4.696 -15.897 1.00 88.19 72 LEU A N 1
ATOM 561 C CA . LEU A 1 72 ? 11.058 5.248 -17.076 1.00 88.19 72 LEU A CA 1
ATOM 562 C C . LEU A 1 72 ? 11.767 6.496 -17.629 1.00 88.19 72 LEU A C 1
ATOM 564 O O . LEU A 1 72 ? 11.711 6.742 -18.837 1.00 88.19 72 LEU A O 1
ATOM 568 N N . ALA A 1 73 ? 12.470 7.258 -16.784 1.00 87.31 73 ALA A N 1
ATOM 569 C CA . ALA A 1 73 ? 13.328 8.354 -17.232 1.00 87.31 73 ALA A CA 1
ATOM 570 C C . ALA A 1 73 ? 14.580 7.847 -17.974 1.00 87.31 73 ALA A C 1
ATOM 572 O O . ALA A 1 73 ? 14.946 8.420 -19.000 1.00 87.31 73 ALA A O 1
ATOM 573 N N . GLU A 1 74 ? 15.200 6.760 -17.503 1.00 85.19 74 GLU A N 1
ATOM 574 C CA . GLU A 1 74 ? 16.385 6.145 -18.124 1.00 85.19 74 GLU A CA 1
ATOM 575 C C . GLU A 1 74 ? 16.072 5.473 -19.468 1.00 85.19 74 GLU A C 1
ATOM 577 O O . GLU A 1 74 ? 16.862 5.554 -20.409 1.00 85.19 74 GLU A O 1
ATOM 582 N N . VAL A 1 75 ? 14.907 4.826 -19.583 1.00 82.12 75 VAL A N 1
ATOM 583 C CA . VAL A 1 75 ? 14.494 4.107 -20.801 1.00 82.12 75 VAL A CA 1
ATOM 584 C C . VAL A 1 75 ? 14.039 5.074 -21.915 1.00 82.12 75 VAL A C 1
ATOM 586 O O . VAL A 1 75 ? 14.044 4.728 -23.097 1.00 82.12 75 VAL A O 1
ATOM 589 N N . GLY A 1 76 ? 13.712 6.329 -21.591 1.00 75.44 76 GLY A N 1
ATOM 590 C CA . GLY A 1 76 ? 13.491 7.384 -22.584 1.00 75.44 76 GLY A CA 1
ATOM 591 C C . GLY A 1 76 ? 12.310 7.107 -23.525 1.00 75.44 76 GLY A C 1
ATOM 592 O O . GLY A 1 76 ? 11.167 7.027 -23.079 1.00 75.44 76 GLY A O 1
ATOM 593 N N . SER A 1 77 ? 12.572 7.027 -24.836 1.00 77.00 77 SER A N 1
ATOM 594 C CA . SER A 1 77 ? 11.569 6.756 -25.883 1.00 77.00 77 SER A CA 1
ATOM 595 C C . SER A 1 77 ? 11.434 5.274 -26.258 1.00 77.00 77 SER A C 1
ATOM 597 O O . SER A 1 77 ? 10.624 4.948 -27.123 1.00 77.00 77 SER A O 1
ATOM 599 N N . LEU A 1 78 ? 12.208 4.375 -25.632 1.00 78.81 78 LEU A N 1
ATOM 600 C CA . LEU A 1 78 ? 12.164 2.933 -25.918 1.00 78.81 78 LEU A CA 1
ATOM 601 C C . LEU A 1 78 ? 10.836 2.285 -25.501 1.00 78.81 78 LEU A C 1
ATOM 603 O O . LEU A 1 78 ? 10.441 1.291 -26.094 1.00 78.81 78 LEU A O 1
ATOM 607 N N . LEU A 1 79 ? 10.160 2.826 -24.486 1.00 80.56 79 LEU A N 1
ATOM 608 C CA . LEU A 1 79 ? 8.918 2.280 -23.941 1.00 80.56 79 LEU A CA 1
ATOM 609 C C . LEU A 1 79 ? 7.736 3.138 -24.405 1.00 80.56 79 LEU A C 1
ATOM 611 O O . LEU A 1 79 ? 7.513 4.244 -23.903 1.00 80.56 79 LEU A O 1
ATOM 615 N N . MET A 1 80 ? 6.965 2.629 -25.370 1.00 70.75 80 MET A N 1
ATOM 616 C CA . MET A 1 80 ? 5.692 3.256 -25.731 1.00 70.75 80 MET A CA 1
ATOM 617 C C . MET A 1 80 ? 4.724 3.153 -24.540 1.00 70.75 80 MET A C 1
ATOM 619 O O . MET A 1 80 ? 4.643 2.104 -23.904 1.00 70.75 80 MET A O 1
ATOM 623 N N . ASN A 1 81 ? 4.007 4.242 -24.239 1.00 83.12 81 ASN A N 1
ATOM 624 C CA . ASN A 1 81 ? 3.049 4.386 -23.124 1.00 83.12 81 ASN A CA 1
ATOM 625 C C . ASN A 1 81 ? 3.653 4.614 -21.722 1.00 83.12 81 ASN A C 1
ATOM 627 O O . ASN A 1 81 ? 2.985 4.380 -20.717 1.00 83.12 81 ASN A O 1
ATOM 631 N N . ARG A 1 82 ? 4.889 5.124 -21.614 1.00 87.06 82 ARG A N 1
ATOM 632 C CA . ARG A 1 82 ? 5.502 5.477 -20.311 1.00 87.06 82 ARG A CA 1
ATOM 633 C C . ARG A 1 82 ? 4.623 6.374 -19.427 1.00 87.06 82 ARG A C 1
ATOM 635 O O . ARG A 1 82 ? 4.668 6.266 -18.210 1.00 87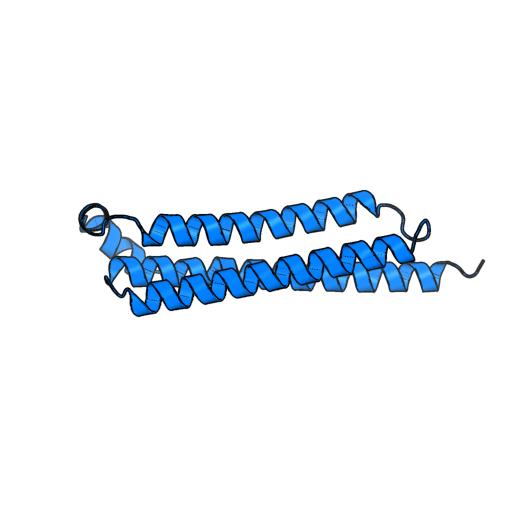.06 82 ARG A O 1
ATOM 642 N N . GLU A 1 83 ? 3.853 7.272 -20.040 1.00 89.31 83 GLU A N 1
ATOM 643 C CA . GLU A 1 83 ? 2.993 8.207 -19.314 1.00 89.31 83 GLU A CA 1
ATOM 644 C C . GLU A 1 83 ? 1.838 7.474 -18.634 1.00 89.31 83 GLU A C 1
ATOM 646 O O . GLU A 1 83 ? 1.556 7.732 -17.469 1.00 89.31 83 GLU A O 1
ATOM 651 N N . ASP A 1 84 ? 1.225 6.514 -19.324 1.00 91.50 84 ASP A N 1
ATOM 652 C CA . ASP A 1 84 ? 0.141 5.708 -18.763 1.00 91.50 84 ASP A CA 1
ATOM 653 C C . ASP A 1 84 ? 0.658 4.771 -17.665 1.00 91.50 84 ASP A C 1
ATOM 655 O O . ASP A 1 84 ? -0.007 4.575 -16.651 1.00 91.50 84 ASP A O 1
ATOM 659 N N . LEU A 1 85 ? 1.882 4.250 -17.815 1.00 91.56 85 LEU A N 1
ATOM 660 C CA . LEU A 1 85 ? 2.545 3.452 -16.777 1.00 91.56 85 LEU A CA 1
ATOM 661 C C . LEU A 1 85 ? 2.842 4.285 -15.524 1.00 91.56 85 LEU A C 1
ATOM 663 O O . LEU A 1 85 ? 2.587 3.823 -14.415 1.00 91.56 85 LEU A O 1
ATOM 667 N N . LEU A 1 86 ? 3.320 5.525 -15.693 1.00 92.44 86 LEU A N 1
ATOM 668 C CA . LEU A 1 86 ? 3.489 6.455 -14.575 1.00 92.44 86 LEU A CA 1
ATOM 669 C C . LEU A 1 86 ? 2.150 6.757 -13.906 1.00 92.44 86 LEU A C 1
ATOM 671 O O . LEU A 1 86 ? 2.056 6.626 -12.691 1.00 92.44 86 LEU A O 1
ATOM 675 N N . LYS A 1 87 ? 1.114 7.118 -14.678 1.00 94.38 87 LYS A N 1
ATOM 676 C CA . LYS A 1 87 ? -0.236 7.373 -14.143 1.00 94.38 87 LYS A CA 1
ATOM 677 C C . LYS A 1 87 ? -0.748 6.189 -13.327 1.00 94.38 87 LYS A C 1
ATOM 679 O O . LYS A 1 87 ? -1.226 6.394 -12.222 1.00 94.38 87 LYS A O 1
ATOM 684 N N . THR A 1 88 ? -0.554 4.969 -13.825 1.00 94.94 88 THR A N 1
ATOM 685 C CA . THR A 1 88 ? -0.935 3.742 -13.111 1.00 94.94 88 THR A CA 1
ATOM 686 C C . THR A 1 88 ? -0.239 3.639 -11.749 1.00 94.94 88 THR A C 1
ATOM 688 O O . THR A 1 88 ? -0.896 3.361 -10.754 1.00 94.94 88 THR A O 1
ATOM 691 N N . ALA A 1 89 ? 1.071 3.899 -11.671 1.00 95.12 89 ALA A N 1
ATOM 692 C CA . ALA A 1 89 ? 1.797 3.874 -10.396 1.00 95.12 89 ALA A CA 1
ATOM 693 C C . ALA A 1 89 ? 1.312 4.953 -9.415 1.00 95.12 89 ALA A C 1
ATOM 695 O O . ALA A 1 89 ? 1.175 4.691 -8.222 1.00 95.12 89 ALA A O 1
ATOM 696 N N . TYR A 1 90 ? 1.000 6.156 -9.911 1.00 95.88 90 TYR A N 1
ATOM 697 C CA . TYR A 1 90 ? 0.405 7.208 -9.080 1.00 95.88 90 TYR A CA 1
ATOM 698 C C . TYR A 1 90 ? -0.975 6.804 -8.543 1.00 95.88 90 TYR A C 1
ATOM 700 O O . TYR A 1 90 ? -1.242 7.007 -7.364 1.00 95.88 90 TYR A O 1
ATOM 708 N N . GLU A 1 91 ? -1.830 6.188 -9.363 1.00 97.31 91 GLU A N 1
ATOM 709 C CA . GLU A 1 91 ? -3.135 5.687 -8.909 1.00 97.31 91 GLU A CA 1
ATOM 710 C C . GLU A 1 91 ? -2.987 4.587 -7.844 1.00 97.31 91 GLU A C 1
ATOM 712 O O . GLU A 1 91 ? -3.727 4.577 -6.860 1.00 97.31 91 GLU A O 1
ATOM 717 N N . ILE A 1 92 ? -2.014 3.679 -7.993 1.00 96.75 92 ILE A N 1
ATOM 718 C CA . ILE A 1 92 ? -1.732 2.643 -6.987 1.00 96.75 92 ILE A CA 1
ATOM 719 C C . ILE A 1 92 ? -1.287 3.283 -5.665 1.00 96.75 92 ILE A C 1
ATOM 721 O O . ILE A 1 92 ? -1.779 2.910 -4.597 1.00 96.75 92 ILE A O 1
ATOM 725 N N . GLU A 1 93 ? -0.401 4.274 -5.722 1.00 96.25 93 GLU A N 1
ATOM 726 C CA . GLU A 1 93 ? 0.031 5.026 -4.546 1.00 96.25 93 GLU A CA 1
ATOM 727 C C . GLU A 1 93 ? -1.122 5.763 -3.853 1.00 96.25 93 GLU A C 1
ATOM 729 O O . GLU A 1 93 ? -1.217 5.732 -2.624 1.00 96.25 93 GLU A O 1
ATOM 734 N N . GLU A 1 94 ? -2.036 6.379 -4.605 1.00 97.56 94 GLU A N 1
ATOM 735 C CA . GLU A 1 94 ? -3.204 7.037 -4.014 1.00 97.56 94 GLU A CA 1
ATOM 736 C C . GLU A 1 94 ? -4.056 6.057 -3.194 1.00 97.56 94 GLU A C 1
ATOM 738 O O . GLU A 1 94 ? -4.558 6.422 -2.128 1.00 97.56 94 GLU A O 1
ATOM 743 N N . ILE A 1 95 ? -4.167 4.789 -3.611 1.00 97.38 95 ILE A N 1
ATOM 744 C CA . ILE A 1 95 ? -4.850 3.754 -2.819 1.00 97.38 95 ILE A CA 1
ATOM 745 C C . ILE A 1 95 ? -4.120 3.510 -1.487 1.00 97.38 95 ILE A C 1
ATOM 747 O O . ILE A 1 95 ? -4.782 3.351 -0.453 1.00 97.38 95 ILE A O 1
ATOM 751 N N . ALA A 1 96 ? -2.782 3.515 -1.470 1.00 96.94 96 ALA A N 1
ATOM 752 C CA . ALA A 1 96 ? -2.005 3.421 -0.230 1.00 96.94 96 ALA A CA 1
ATOM 753 C C . ALA A 1 96 ? -2.307 4.607 0.702 1.00 96.94 96 ALA A C 1
ATOM 755 O O . ALA A 1 96 ? -2.671 4.401 1.862 1.00 96.94 96 ALA A O 1
ATOM 756 N N . GLY A 1 97 ? -2.282 5.831 0.170 1.00 96.88 97 GLY A N 1
ATOM 757 C CA . GLY A 1 97 ? -2.597 7.041 0.933 1.00 96.88 97 GLY A CA 1
ATOM 758 C C . GLY A 1 97 ? -4.036 7.063 1.459 1.00 96.88 97 GLY A C 1
ATOM 759 O O . GLY A 1 97 ? -4.290 7.421 2.616 1.00 96.88 97 GLY A O 1
ATOM 760 N N . TYR A 1 98 ? -5.008 6.605 0.663 1.00 97.75 98 TYR A N 1
ATOM 761 C CA . TYR A 1 98 ? -6.382 6.429 1.134 1.00 97.75 98 TYR A CA 1
ATOM 762 C C . TYR A 1 98 ? -6.477 5.388 2.247 1.00 97.75 98 TYR A C 1
ATOM 764 O O . TYR A 1 98 ? -7.200 5.618 3.219 1.00 97.75 98 TYR A O 1
ATOM 772 N N . THR A 1 99 ? -5.734 4.286 2.146 1.00 97.31 99 THR A N 1
ATOM 773 C CA . THR A 1 99 ? -5.669 3.245 3.180 1.00 97.31 99 THR A CA 1
ATOM 774 C C . THR A 1 99 ? -5.159 3.827 4.498 1.00 97.31 99 THR A C 1
ATOM 776 O O . THR A 1 99 ? -5.847 3.723 5.517 1.00 97.31 99 THR A O 1
ATOM 779 N N . SER A 1 100 ? -4.027 4.530 4.485 1.00 96.44 100 SER A N 1
ATOM 780 C CA . SER A 1 100 ? -3.476 5.209 5.665 1.00 96.44 100 SER A CA 1
ATOM 781 C C . SER A 1 100 ? -4.431 6.249 6.244 1.00 96.44 100 SER A C 1
ATOM 783 O O . SER A 1 100 ? -4.695 6.269 7.451 1.00 96.44 100 SER A O 1
ATOM 785 N N . GLY A 1 101 ? -5.036 7.076 5.388 1.00 96.50 101 GLY A N 1
ATOM 786 C CA . GLY A 1 101 ? -6.007 8.082 5.809 1.00 96.50 101 GLY A CA 1
ATOM 787 C C . GLY A 1 101 ? -7.262 7.476 6.444 1.00 96.50 101 GLY A C 1
ATOM 788 O O . GLY A 1 101 ? -7.799 8.021 7.412 1.00 96.50 101 GLY A O 1
ATOM 789 N N . VAL A 1 102 ? -7.741 6.342 5.926 1.00 96.12 102 VAL A N 1
ATOM 790 C CA . VAL A 1 102 ? -8.856 5.589 6.514 1.00 96.12 102 VAL A CA 1
ATOM 791 C C . VAL A 1 102 ? -8.448 5.007 7.868 1.00 96.12 102 VAL A C 1
ATOM 793 O O . VAL A 1 102 ? -9.174 5.221 8.840 1.00 96.12 102 VAL A O 1
ATOM 796 N N . ALA A 1 103 ? -7.282 4.361 7.966 1.00 95.75 103 ALA A N 1
ATOM 797 C CA . ALA A 1 103 ? -6.763 3.795 9.214 1.00 95.75 103 ALA A CA 1
ATOM 798 C C . ALA A 1 103 ? -6.682 4.843 10.335 1.00 95.75 103 ALA A C 1
ATOM 800 O O . ALA A 1 103 ? -7.182 4.619 11.439 1.00 95.75 103 ALA A O 1
ATOM 801 N N . PHE A 1 104 ? -6.120 6.014 10.024 1.00 94.25 104 PHE A N 1
ATOM 802 C CA . PHE A 1 104 ? -6.018 7.132 10.957 1.00 94.25 104 PHE A CA 1
ATOM 803 C C . PHE A 1 104 ? -7.389 7.670 11.381 1.00 94.25 104 PHE A C 1
ATOM 805 O O . PHE A 1 104 ? -7.639 7.892 12.561 1.00 94.25 104 PHE A O 1
ATOM 812 N N . ARG A 1 105 ? -8.319 7.868 10.438 1.00 93.38 105 ARG A N 1
ATOM 813 C CA . ARG A 1 105 ? -9.658 8.363 10.790 1.00 93.38 105 ARG A CA 1
ATOM 814 C C . ARG A 1 105 ? -10.411 7.387 11.686 1.00 93.38 105 ARG A C 1
ATOM 816 O O . ARG A 1 105 ? -11.123 7.838 12.574 1.00 93.38 105 ARG A O 1
ATOM 823 N N . ILE A 1 106 ? -10.256 6.079 11.476 1.00 90.19 106 ILE A N 1
ATOM 824 C CA . ILE A 1 106 ? -10.901 5.050 12.302 1.00 90.19 106 ILE A CA 1
ATOM 825 C C . ILE A 1 106 ? -10.336 5.041 13.723 1.00 90.19 106 ILE A C 1
ATOM 827 O O . ILE A 1 106 ? -11.111 4.895 14.668 1.00 90.19 106 ILE A O 1
ATOM 831 N N . SER A 1 107 ? -9.023 5.216 13.901 1.00 89.44 107 SER A N 1
ATOM 832 C CA . SER A 1 107 ? -8.408 5.161 15.235 1.00 89.44 107 SER A CA 1
ATOM 833 C C . SER A 1 107 ? -8.845 6.279 16.171 1.00 89.44 107 SER A C 1
ATOM 835 O O . SER A 1 107 ? -8.822 6.087 17.384 1.00 89.44 107 SER A O 1
ATOM 837 N N . ILE A 1 108 ? -9.277 7.418 15.627 1.00 88.56 108 ILE A N 1
ATOM 838 C CA . ILE A 1 108 ? -9.754 8.564 16.411 1.00 88.56 108 ILE A CA 1
ATOM 839 C C . ILE A 1 108 ? -11.278 8.570 16.626 1.00 88.56 108 ILE A C 1
ATOM 841 O O . ILE A 1 108 ? -11.799 9.481 17.270 1.00 88.56 108 ILE A O 1
ATOM 845 N N . VAL A 1 109 ? -12.019 7.586 16.096 1.00 83.69 109 VAL A N 1
ATOM 846 C CA . VAL A 1 109 ? -13.471 7.485 16.321 1.00 83.69 109 VAL A CA 1
ATOM 847 C C . VAL A 1 109 ? -13.750 7.138 17.784 1.00 83.69 109 VAL A C 1
ATOM 849 O O . VAL A 1 109 ? -13.255 6.137 18.300 1.00 83.69 109 VAL A O 1
ATOM 852 N N . ASP A 1 110 ? -14.619 7.915 18.445 1.00 71.31 110 ASP A N 1
ATOM 853 C CA . ASP A 1 110 ? -15.061 7.604 19.808 1.00 71.31 110 ASP A CA 1
ATOM 854 C C . ASP A 1 110 ? -15.766 6.240 19.846 1.00 71.31 110 ASP A C 1
ATOM 856 O O . ASP A 1 110 ? -16.817 6.020 19.232 1.00 71.31 110 ASP A O 1
ATOM 860 N N . ASN A 1 111 ? -15.209 5.335 20.645 1.00 64.62 111 ASN A N 1
ATOM 861 C CA . ASN A 1 111 ? -15.724 3.994 20.859 1.00 64.62 111 ASN A CA 1
ATOM 862 C C . ASN A 1 111 ? -17.178 3.968 21.346 1.00 64.62 111 ASN A C 1
ATOM 864 O O . ASN A 1 111 ? -17.913 3.023 21.055 1.00 64.62 111 ASN A O 1
ATOM 868 N N . LYS A 1 112 ? -17.640 5.001 22.067 1.00 63.94 112 LYS A N 1
ATOM 869 C CA . LYS A 1 112 ? -19.049 5.116 22.487 1.00 63.94 112 LYS A CA 1
ATOM 870 C C . LYS A 1 112 ? -20.001 5.164 21.289 1.00 63.94 112 LYS A C 1
ATOM 872 O O . LYS A 1 112 ? -21.086 4.590 21.366 1.00 63.94 112 LYS A O 1
ATOM 877 N N . SER A 1 113 ? -19.564 5.744 20.173 1.00 63.59 113 SER A N 1
ATOM 878 C CA . SER A 1 113 ? -20.317 5.811 18.914 1.00 63.59 113 SER A CA 1
ATOM 879 C C . SER A 1 113 ? -20.409 4.453 18.204 1.00 63.59 113 SER A C 1
ATOM 881 O O . SER A 1 113 ? -21.360 4.202 17.465 1.00 63.59 113 SER A O 1
ATOM 883 N N . LEU A 1 114 ? -19.464 3.542 18.468 1.00 62.44 114 LEU A N 1
ATOM 884 C CA . LEU A 1 114 ? -19.378 2.209 17.855 1.00 62.44 114 LEU A CA 1
ATOM 885 C C . LEU A 1 114 ? -20.111 1.112 18.653 1.00 62.44 114 LEU A C 1
ATOM 887 O O . LEU A 1 114 ? -20.353 0.019 18.140 1.00 62.44 114 LEU A O 1
ATOM 891 N N . LYS A 1 115 ? -20.528 1.389 19.898 1.00 57.66 115 LYS A N 1
ATOM 892 C CA . LYS A 1 115 ? -21.142 0.421 20.835 1.00 57.66 115 LYS A CA 1
ATOM 893 C C . LYS A 1 115 ? -22.583 -0.017 20.511 1.00 57.66 115 LYS A C 1
ATOM 895 O O . LYS A 1 115 ? -23.226 -0.632 21.362 1.00 57.66 115 LYS A O 1
ATOM 900 N N . LYS A 1 116 ? -23.114 0.206 19.301 1.00 57.31 116 LYS A N 1
ATOM 901 C CA . LYS A 1 116 ? -24.415 -0.384 18.931 1.00 57.31 116 LYS A CA 1
ATOM 902 C C . LYS A 1 116 ? -24.286 -1.921 18.848 1.00 57.31 116 LYS A C 1
ATOM 904 O O . LYS A 1 116 ? -23.436 -2.404 18.098 1.00 57.31 116 LYS A O 1
ATOM 909 N N . PRO A 1 117 ? -25.141 -2.708 19.538 1.00 58.47 117 PRO A N 1
ATOM 910 C CA . PRO A 1 117 ? -25.070 -4.179 19.555 1.00 58.47 117 PRO A CA 1
ATOM 911 C C . PRO A 1 117 ? -25.057 -4.825 18.160 1.00 58.47 117 PRO A C 1
ATOM 913 O O . PRO A 1 117 ? -24.456 -5.880 17.965 1.00 58.47 117 PRO A O 1
ATOM 916 N N . ALA A 1 118 ? -25.679 -4.167 17.177 1.00 59.81 118 ALA A N 1
ATOM 917 C CA . ALA A 1 118 ? -25.729 -4.613 15.788 1.00 59.81 118 ALA A CA 1
ATOM 918 C C . ALA A 1 118 ? -24.355 -4.609 15.089 1.00 59.81 118 ALA A C 1
ATOM 920 O O . ALA A 1 118 ? -24.077 -5.505 14.297 1.00 59.81 118 ALA A O 1
ATOM 921 N N . ILE A 1 119 ? -23.473 -3.652 15.405 1.00 62.78 119 ILE A N 1
ATOM 922 C CA . ILE A 1 119 ? -22.167 -3.511 14.738 1.00 62.78 119 ILE A CA 1
ATOM 923 C C . ILE A 1 119 ? -21.220 -4.631 15.192 1.00 62.78 119 ILE A C 1
ATOM 925 O O . ILE A 1 119 ? -20.637 -5.327 14.363 1.00 62.78 119 ILE A O 1
ATOM 929 N N . LYS A 1 120 ? -21.150 -4.897 16.506 1.00 59.31 120 LYS A N 1
ATOM 930 C CA . LYS A 1 120 ? -20.329 -5.992 17.059 1.00 59.31 120 LYS A CA 1
ATOM 931 C C . LYS A 1 120 ? -20.749 -7.379 16.560 1.00 59.31 120 LYS A C 1
ATOM 933 O O . LYS A 1 120 ? -19.897 -8.251 16.425 1.00 59.31 120 LYS A O 1
ATOM 938 N N . LYS A 1 121 ? -22.043 -7.603 16.301 1.00 59.50 121 LYS A N 1
ATOM 939 C CA . LYS A 1 121 ? -22.553 -8.903 15.832 1.00 59.50 121 LYS A CA 1
ATOM 940 C C . LYS A 1 121 ? -22.146 -9.203 14.385 1.00 59.50 121 LYS A C 1
ATOM 942 O O . LYS A 1 121 ? -21.835 -10.348 14.084 1.00 59.50 121 LYS A O 1
ATOM 947 N N . ASN A 1 122 ? -22.107 -8.189 13.523 1.00 58.91 122 ASN A N 1
ATOM 948 C CA . ASN A 1 122 ? -21.792 -8.364 12.102 1.00 58.91 122 ASN A CA 1
ATOM 949 C C . ASN A 1 122 ? -20.288 -8.517 11.832 1.00 58.91 122 ASN A C 1
ATOM 951 O O . ASN A 1 122 ? -19.909 -9.201 10.889 1.00 58.91 122 ASN A O 1
ATOM 955 N N . LEU A 1 123 ? -19.432 -7.935 12.676 1.00 56.22 123 LEU A N 1
ATOM 956 C CA . LEU A 1 123 ? -17.973 -7.972 12.499 1.00 56.22 123 LEU A CA 1
ATOM 957 C C . LEU A 1 123 ? -17.299 -9.234 13.045 1.00 56.22 123 LEU A C 1
ATOM 959 O O . LEU A 1 123 ? -16.170 -9.512 12.674 1.00 56.22 123 LEU A O 1
ATOM 963 N N . LYS A 1 124 ? -17.978 -10.027 13.884 1.00 55.09 124 LYS A N 1
ATOM 964 C CA . LYS A 1 124 ? -17.459 -11.335 14.328 1.00 55.09 124 LYS A CA 1
ATOM 965 C C . LYS A 1 124 ? -17.452 -12.402 13.225 1.00 55.09 124 LYS A C 1
ATOM 967 O O . LYS A 1 124 ? -16.853 -13.452 13.423 1.00 55.09 124 LYS A O 1
ATOM 972 N N . ASN A 1 125 ? -18.125 -12.142 12.105 1.00 52.62 125 ASN A N 1
ATOM 973 C CA . ASN A 1 125 ? -18.260 -13.076 10.985 1.00 52.62 125 ASN A CA 1
ATOM 974 C C . ASN A 1 125 ? -17.260 -12.799 9.841 1.00 52.62 125 ASN A C 1
ATOM 976 O O . ASN A 1 125 ? -17.374 -13.424 8.790 1.00 52.62 125 ASN A O 1
ATOM 980 N N . TYR A 1 126 ? -16.310 -11.880 10.052 1.00 48.50 126 TYR A N 1
ATOM 981 C CA . TYR A 1 126 ? -15.203 -11.525 9.153 1.00 48.50 126 TYR A CA 1
ATOM 982 C C . TYR A 1 126 ? -13.882 -11.512 9.940 1.00 48.50 126 TYR A C 1
ATOM 984 O O . TYR A 1 126 ? -12.798 -11.729 9.364 1.00 48.50 126 TYR A O 1
#

Secondary structure (DSSP, 8-state):
---HHHHHHHHHHHHHHHHHHHHHHHHHHHHHHHHHHHHHTT-HHHHHHHHHHHHHHHHHHHHHHHHHHHHHHHHTTSSTTHHHHHHHHHHHHHHHHHHHHHHHHHHTS-HHHH--HHHHHHHTT-

pLDDT: mean 86.48, std 13.79, range [47.75, 97.94]

Radius of gyration: 19.45 Å; chains: 1; bounding box: 44×22×58 Å

Foldseek 3Di:
DPQPVVLVVLVVVLVVLLVVLLVLLVVLLVLLLQLLVCVLVVNLVSLVVSLVSLVVSLVVLVVSLVVLVVSLVVCDPSYPPSVVSNVSSVVSSVSSVVSSVSSVVSNPDPSVVQPDPVNVVVSVVD